Protein AF-A0A7V6DYR8-F1 (afdb_monomer_lite)

pLDDT: mean 84.6, std 18.9, range [38.84, 98.56]

Sequence (166 aa):
MKKFFGWKILWAAFVVLGWHCSKDNKSDQGTVIVLDHFGYDFSAGKKDTVRVENNDAHTVGWYPQYPVPENNPYPSFAQYIWMNNEDTLTWKCSQKHLGQVSLQDVKSQVPAQWDTLLMPLLKGHAYIAKCHDGYIKFEVVATDSTEIENYHDYAWPVKIKYVFFK

Foldseek 3Di:
DDDDDDDDDDDDDDPPPPPPPPPPPPLCQFDKDKFFQLAAAVVVGGGDPPCSVQHQKGKDQADQAPPQDPPQPRHRNPLFMAIHRADPVHSDFFKDWPAQDDQSPDDQDRDPDGDPHGDTQDANTWMKGDGPVFIKIKHFHDQDPVVDPPSVVGHRITIMGMDTDD

Secondary structure (DSSP, 8-state):
------------------------------EEEEE-TT-BBTTTTB--SS-GGGSSBEEESS--SSSPPTT-SS-TTSS--EEE-EETTTTEE-EEEEEE--TTTS-----SS--SSPPP--TTEEEEEE-SSSEEEEEEEE-SGGGSTTGGG-SS-EEEEEEEE-

Structure (mmCIF, N/CA/C/O backbone):
data_AF-A0A7V6DYR8-F1
#
_entry.id   AF-A0A7V6DYR8-F1
#
loop_
_atom_site.group_PDB
_atom_site.id
_atom_site.type_symbol
_atom_site.label_atom_id
_atom_site.label_alt_id
_atom_site.label_comp_id
_atom_site.label_asym_id
_atom_site.label_entity_id
_atom_site.label_seq_id
_atom_site.pdbx_PDB_ins_code
_atom_site.Cartn_x
_atom_site.Cartn_y
_atom_site.Cartn_z
_atom_site.occupancy
_atom_site.B_iso_or_equiv
_atom_site.auth_seq_id
_atom_site.auth_comp_id
_atom_site.auth_asym_id
_atom_site.auth_atom_id
_atom_site.pdbx_PDB_model_num
ATOM 1 N N . MET A 1 1 ? -33.615 -77.674 42.272 1.00 40.94 1 MET A N 1
ATOM 2 C CA . MET A 1 1 ? -32.284 -77.281 41.759 1.00 40.94 1 MET A CA 1
ATOM 3 C C . MET A 1 1 ? -32.440 -75.988 40.976 1.00 40.94 1 MET A C 1
ATOM 5 O O . MET A 1 1 ? -33.153 -76.034 39.994 1.00 40.94 1 MET A O 1
ATOM 9 N N . LYS A 1 2 ? -31.783 -74.909 41.443 1.00 40.94 2 LYS A N 1
ATOM 10 C CA . LYS A 1 2 ? -31.331 -73.684 40.734 1.00 40.94 2 LYS A CA 1
ATOM 11 C C . LYS A 1 2 ? -32.357 -72.878 39.899 1.00 40.94 2 LYS A C 1
ATOM 13 O O . LYS A 1 2 ? -33.103 -73.455 39.139 1.00 40.94 2 LYS A O 1
ATOM 18 N N . LYS A 1 3 ? -32.387 -71.545 39.832 1.00 38.84 3 LYS A N 1
ATOM 19 C CA . LYS A 1 3 ? -31.814 -70.366 40.520 1.00 38.84 3 LYS A CA 1
ATOM 20 C C . LYS A 1 3 ? -32.329 -69.157 39.681 1.00 38.84 3 LYS A C 1
ATOM 22 O O . LYS A 1 3 ? -32.268 -69.263 38.467 1.00 38.84 3 LYS A O 1
ATOM 27 N N . PHE A 1 4 ? -32.720 -68.049 40.330 1.00 39.84 4 PHE A N 1
ATOM 28 C CA . PHE A 1 4 ? -32.471 -66.632 39.950 1.00 39.84 4 PHE A CA 1
ATOM 29 C C . PHE A 1 4 ? -33.003 -66.073 38.594 1.00 39.84 4 PHE A C 1
ATOM 31 O O . PHE A 1 4 ? -32.710 -66.604 37.537 1.00 39.84 4 PHE A O 1
ATOM 38 N N . PHE A 1 5 ? -33.881 -65.052 38.589 1.00 41.94 5 PHE A N 1
ATOM 39 C CA . PHE A 1 5 ? -33.650 -63.584 38.723 1.00 41.94 5 PHE A CA 1
ATOM 40 C C . PHE A 1 5 ? -33.452 -62.884 37.365 1.00 41.94 5 PHE A C 1
ATOM 42 O O . PHE A 1 5 ? -32.614 -63.307 36.577 1.00 41.94 5 PHE A O 1
ATOM 49 N N . GLY A 1 6 ? -34.156 -61.770 37.119 1.00 38.94 6 GLY A N 1
ATOM 50 C CA . GLY A 1 6 ? -33.839 -60.918 35.966 1.00 38.94 6 GLY A CA 1
ATOM 51 C C . GLY A 1 6 ? -34.867 -59.862 35.563 1.00 38.94 6 GLY A C 1
ATOM 52 O O . GLY A 1 6 ? -35.240 -59.802 34.397 1.00 38.94 6 GLY A O 1
ATOM 53 N N . TRP A 1 7 ? -35.306 -59.015 36.496 1.00 40.00 7 TRP A N 1
ATOM 54 C CA . TRP A 1 7 ? -36.018 -57.766 36.199 1.00 40.00 7 TRP A CA 1
ATOM 55 C C . TRP A 1 7 ? -35.042 -56.801 35.505 1.00 40.00 7 TRP A C 1
ATOM 57 O O . TRP A 1 7 ? -34.030 -56.425 36.095 1.00 40.00 7 TRP A O 1
ATOM 67 N N . LYS A 1 8 ? -35.300 -56.413 34.251 1.00 43.44 8 LYS A N 1
ATOM 68 C CA . LYS A 1 8 ? -34.526 -55.359 33.578 1.00 43.44 8 LYS A CA 1
ATOM 69 C C . LYS A 1 8 ? -35.287 -54.041 33.661 1.00 43.44 8 LYS A C 1
ATOM 71 O O . LYS A 1 8 ? -36.233 -53.810 32.919 1.00 43.44 8 LYS A O 1
ATOM 76 N N . ILE A 1 9 ? -34.860 -53.200 34.599 1.00 55.31 9 ILE A N 1
ATOM 77 C CA . ILE A 1 9 ? -35.175 -51.772 34.649 1.00 55.31 9 ILE A CA 1
ATOM 78 C C . ILE A 1 9 ? -34.328 -51.099 33.565 1.00 55.31 9 ILE A C 1
ATOM 80 O O . ILE A 1 9 ? -33.099 -51.150 33.618 1.00 55.31 9 ILE A O 1
ATOM 84 N N . LEU A 1 10 ? -34.981 -50.511 32.563 1.00 43.28 10 LEU A N 1
ATOM 85 C CA . LEU A 1 10 ? -34.325 -49.678 31.560 1.00 43.28 10 LEU A CA 1
ATOM 86 C C . LEU A 1 10 ? -34.146 -48.272 32.151 1.00 43.28 10 LEU A C 1
ATOM 88 O O . LEU A 1 10 ? -35.120 -47.551 32.352 1.00 43.28 10 LEU A O 1
ATOM 92 N N . TRP A 1 11 ? -32.905 -47.887 32.438 1.00 43.88 11 TRP A N 1
ATOM 93 C CA . TRP A 1 11 ? -32.548 -46.499 32.725 1.00 43.88 11 TRP A CA 1
ATOM 94 C C . TRP A 1 11 ? -32.385 -45.755 31.398 1.00 43.88 11 TRP A C 1
ATOM 96 O O . TRP A 1 11 ? -31.433 -46.000 30.659 1.00 43.88 11 TRP A O 1
ATOM 106 N N . ALA A 1 12 ? -33.317 -44.858 31.080 1.00 49.00 12 ALA A N 1
ATOM 107 C CA . ALA A 1 12 ? -33.152 -43.908 29.986 1.00 49.00 12 ALA A CA 1
ATOM 108 C C . ALA A 1 12 ? -32.303 -42.730 30.488 1.00 49.00 12 ALA A C 1
ATOM 110 O O . ALA A 1 12 ? -32.762 -41.915 31.287 1.00 49.00 12 ALA A O 1
ATOM 111 N N . ALA A 1 13 ? -31.046 -42.664 30.050 1.00 50.28 13 ALA A N 1
ATOM 112 C CA . ALA A 1 13 ? -30.174 -41.526 30.305 1.00 50.28 13 ALA A CA 1
ATOM 113 C C . ALA A 1 13 ? -30.594 -40.348 29.412 1.00 50.28 13 ALA A C 1
ATOM 115 O O . ALA A 1 13 ? -30.454 -40.394 28.190 1.00 50.28 13 ALA A O 1
ATOM 116 N N . PHE A 1 14 ? -31.110 -39.290 30.034 1.00 45.88 14 PHE A N 1
ATOM 117 C CA . PHE A 1 14 ? -31.329 -37.993 29.403 1.00 45.88 14 PHE A CA 1
ATOM 118 C C . PHE A 1 14 ? -29.966 -37.314 29.215 1.00 45.88 14 PHE A C 1
ATOM 120 O O . PHE A 1 14 ? -29.416 -36.724 30.143 1.00 45.88 14 PHE A O 1
ATOM 127 N N . VAL A 1 15 ? -29.388 -37.427 28.020 1.00 53.19 15 VAL A N 1
ATOM 128 C CA . VAL A 1 15 ? -28.200 -36.656 27.641 1.00 53.19 15 VAL A CA 1
ATOM 129 C C . VAL A 1 15 ? -28.684 -35.337 27.046 1.00 53.19 15 VAL A C 1
ATOM 131 O O . VAL A 1 15 ? -29.027 -35.251 25.869 1.00 53.19 15 VAL A O 1
ATOM 134 N N . VAL A 1 16 ? -28.737 -34.299 27.880 1.00 54.25 16 VAL A N 1
ATOM 135 C CA . VAL A 1 16 ? -28.889 -32.917 27.417 1.00 54.25 16 VAL A CA 1
ATOM 136 C C . VAL A 1 16 ? -27.533 -32.482 26.868 1.00 54.25 16 VAL A C 1
ATOM 138 O O . VAL A 1 16 ? -26.668 -32.016 27.607 1.00 54.25 16 VAL A O 1
ATOM 141 N N . LEU A 1 17 ? -27.322 -32.667 25.564 1.00 50.16 17 LEU A N 1
ATOM 142 C CA . LEU A 1 17 ? -26.246 -31.987 24.848 1.00 50.16 17 LEU A CA 1
ATOM 143 C C . LEU A 1 17 ? -26.620 -30.507 24.766 1.00 50.16 17 LEU A C 1
ATOM 145 O O . LEU A 1 17 ? -27.304 -30.065 23.847 1.00 50.16 17 LEU A O 1
ATOM 149 N N . GLY A 1 18 ? -26.195 -29.743 25.770 1.00 45.53 18 GLY A N 1
ATOM 150 C CA . GLY A 1 18 ? -26.164 -28.295 25.681 1.00 45.53 18 GLY A CA 1
ATOM 151 C C . GLY A 1 18 ? -25.208 -27.901 24.563 1.00 45.53 18 GLY A C 1
ATOM 152 O O . GLY A 1 18 ? -23.993 -27.975 24.727 1.00 45.53 18 GLY A O 1
ATOM 153 N N . TRP A 1 19 ? -25.750 -27.480 23.422 1.00 46.34 19 TRP A N 1
ATOM 154 C CA . TRP A 1 19 ? -25.009 -26.682 22.455 1.00 46.34 19 TRP A CA 1
ATOM 155 C C . TRP A 1 19 ? -24.678 -25.337 23.099 1.00 46.34 19 TRP A C 1
ATOM 157 O O . TRP A 1 19 ? -25.409 -24.356 22.980 1.00 46.34 19 TRP A O 1
ATOM 167 N N . HIS A 1 20 ? -23.556 -25.302 23.811 1.00 41.78 20 HIS A N 1
ATOM 168 C CA . HIS A 1 20 ? -22.852 -24.065 24.084 1.00 41.78 20 HIS A CA 1
ATOM 169 C C . HIS A 1 20 ? -22.201 -23.650 22.764 1.00 41.78 20 HIS A C 1
ATOM 171 O O . HIS A 1 20 ? -21.113 -24.099 22.411 1.00 41.78 20 HIS A O 1
ATOM 177 N N . CYS A 1 21 ? -22.916 -22.839 21.987 1.00 44.53 21 CYS A N 1
ATOM 178 C CA . CYS A 1 21 ? -22.309 -22.084 20.908 1.00 44.53 21 CYS A CA 1
ATOM 179 C C . CYS A 1 21 ? -21.380 -21.064 21.573 1.00 44.53 21 CYS A C 1
ATOM 181 O O . CYS A 1 21 ? -21.805 -19.951 21.891 1.00 44.53 21 CYS A O 1
ATOM 183 N N . SER A 1 22 ? -20.126 -21.447 21.829 1.00 45.94 22 SER A N 1
ATOM 184 C CA . SER A 1 22 ? -19.080 -20.448 22.009 1.00 45.94 22 SER A CA 1
ATOM 185 C C . SER A 1 22 ? -19.117 -19.596 20.754 1.00 45.94 22 SER A C 1
ATOM 187 O O . SER A 1 22 ? -18.869 -20.071 19.647 1.00 45.94 22 SER A O 1
ATOM 189 N N . LYS A 1 23 ? -19.516 -18.334 20.914 1.00 39.78 23 LYS A N 1
ATOM 190 C CA . LYS A 1 23 ? -19.149 -17.298 19.962 1.00 39.78 23 LYS A CA 1
ATOM 191 C C . LYS A 1 23 ? -17.639 -17.195 20.073 1.00 39.78 23 LYS A C 1
ATOM 193 O O . LYS A 1 23 ? -17.128 -16.386 20.842 1.00 39.78 23 LYS A O 1
ATOM 198 N N . ASP A 1 24 ? -16.943 -18.074 19.366 1.00 44.03 24 ASP A N 1
ATOM 199 C CA . ASP A 1 24 ? -15.550 -17.855 19.057 1.00 44.03 24 ASP A CA 1
ATOM 200 C C . ASP A 1 24 ? -15.541 -16.505 18.355 1.00 44.03 24 ASP A C 1
ATOM 202 O O . ASP A 1 24 ? -16.065 -16.355 17.246 1.00 44.03 24 ASP A O 1
ATOM 206 N N . ASN A 1 25 ? -15.047 -15.490 19.063 1.00 43.00 25 ASN A N 1
ATOM 207 C CA . ASN A 1 25 ? -14.612 -14.253 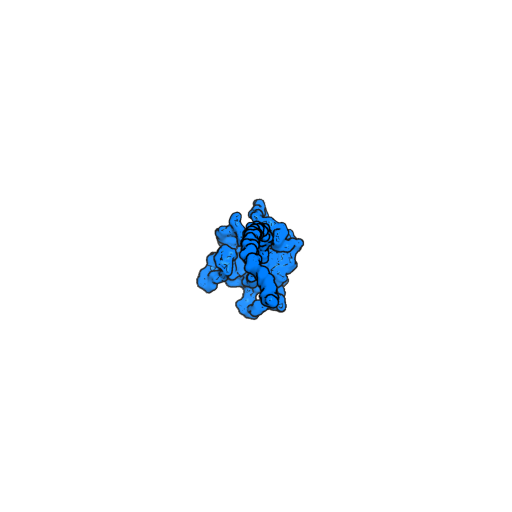18.454 1.00 43.00 25 ASN A CA 1
ATOM 208 C C . ASN A 1 25 ? -13.566 -14.686 17.435 1.00 43.00 25 ASN A C 1
ATOM 210 O O . ASN A 1 25 ? -12.399 -14.860 17.784 1.00 43.00 25 ASN A O 1
ATOM 214 N N . LYS A 1 26 ? -14.001 -14.954 16.199 1.00 43.72 26 LYS A N 1
ATOM 215 C CA . LYS A 1 26 ? -13.103 -15.132 15.073 1.00 43.72 26 LYS A CA 1
ATOM 216 C C . LYS A 1 26 ? -12.342 -13.824 15.012 1.00 43.72 26 LYS A C 1
ATOM 218 O O . LYS A 1 26 ? -12.888 -12.813 14.574 1.00 43.72 26 LYS A O 1
ATOM 223 N N . SER A 1 27 ? -11.125 -13.826 15.553 1.00 51.81 27 SER A N 1
ATOM 224 C CA . SER A 1 27 ? -10.177 -12.773 15.257 1.00 51.81 27 SER A CA 1
ATOM 225 C C . SER A 1 27 ? -10.168 -12.660 13.743 1.00 51.81 27 SER A C 1
ATOM 227 O O . SER A 1 27 ? -10.187 -13.672 13.039 1.00 51.81 27 SER A O 1
ATOM 229 N N . ASP A 1 28 ? -10.288 -11.438 13.250 1.00 61.66 28 ASP A N 1
ATOM 230 C CA . ASP A 1 28 ? -10.363 -11.155 11.829 1.00 61.66 28 ASP A CA 1
ATOM 231 C C . ASP A 1 28 ? -9.000 -11.521 11.225 1.00 61.66 28 ASP A C 1
ATOM 233 O O . ASP A 1 28 ? -8.065 -10.720 11.210 1.00 61.66 28 ASP A O 1
ATOM 237 N N . GLN A 1 29 ? -8.824 -12.803 10.883 1.00 76.19 29 GLN A N 1
ATOM 238 C CA . GLN A 1 29 ? -7.511 -13.378 10.595 1.00 76.19 29 GLN A CA 1
ATOM 239 C C . GLN A 1 29 ? -6.936 -12.876 9.274 1.00 76.19 29 GLN A C 1
ATOM 241 O O . GLN A 1 29 ? -5.810 -13.241 8.962 1.00 76.19 29 GLN A O 1
ATOM 246 N N . GLY A 1 30 ? -7.649 -12.020 8.543 1.00 92.56 30 GLY A N 1
ATOM 247 C CA . GLY A 1 30 ? -7.223 -11.436 7.281 1.00 92.56 30 GLY A CA 1
ATOM 248 C C . GLY A 1 30 ? -7.018 -12.457 6.162 1.00 92.56 30 GLY A C 1
ATOM 249 O O . GLY A 1 30 ? -6.921 -13.663 6.373 1.00 92.56 30 GLY A O 1
ATOM 250 N N . THR A 1 31 ? -6.937 -11.950 4.940 1.00 96.06 31 THR A N 1
ATOM 251 C CA . THR A 1 31 ? -6.612 -12.719 3.738 1.00 96.06 31 THR A CA 1
ATOM 252 C C . THR A 1 31 ? -5.168 -12.426 3.349 1.00 96.06 31 THR A C 1
ATOM 254 O O . THR A 1 31 ? -4.759 -11.266 3.334 1.00 96.06 31 THR A O 1
ATOM 257 N N . VAL A 1 32 ? -4.380 -13.465 3.061 1.00 95.56 32 VAL A N 1
ATOM 258 C CA . VAL A 1 32 ? -2.979 -13.324 2.634 1.00 95.56 32 VAL A CA 1
ATOM 259 C C . VAL A 1 32 ? -2.897 -13.433 1.118 1.00 95.56 32 VAL A C 1
ATOM 261 O O . VAL A 1 32 ? -3.368 -14.417 0.554 1.00 95.56 32 VAL A O 1
ATOM 264 N N . ILE A 1 33 ? -2.273 -12.446 0.476 1.00 95.12 33 ILE A N 1
ATOM 265 C CA . ILE A 1 33 ? -2.079 -12.401 -0.977 1.00 95.12 33 ILE A CA 1
ATOM 266 C C . ILE A 1 33 ? -0.675 -11.914 -1.331 1.00 95.12 33 ILE A C 1
ATOM 268 O O . ILE A 1 33 ? 0.037 -11.367 -0.487 1.00 95.12 33 ILE A O 1
ATOM 272 N N . VAL A 1 34 ? -0.316 -12.060 -2.604 1.00 94.62 34 VAL A N 1
ATOM 273 C CA . VAL A 1 34 ? 0.751 -11.282 -3.236 1.00 94.62 34 VAL A CA 1
ATOM 274 C C . VAL A 1 34 ? 0.080 -10.165 -4.032 1.00 94.62 34 VAL A C 1
ATOM 276 O O . VAL A 1 34 ? -0.675 -10.442 -4.961 1.00 94.62 34 VAL A O 1
ATOM 279 N N . LEU A 1 35 ? 0.310 -8.918 -3.628 1.00 95.69 35 LEU A N 1
ATOM 280 C CA . LEU A 1 35 ? -0.066 -7.738 -4.397 1.00 95.69 35 LEU A CA 1
ATOM 281 C C . LEU A 1 35 ? 1.087 -7.393 -5.338 1.00 95.69 35 LEU A C 1
ATOM 283 O O . LEU A 1 35 ? 2.241 -7.377 -4.916 1.00 95.69 35 LEU A O 1
ATOM 287 N N . ASP A 1 36 ? 0.783 -7.110 -6.596 1.00 93.94 36 ASP A N 1
ATOM 288 C CA . ASP A 1 36 ? 1.773 -6.805 -7.626 1.00 93.94 36 ASP A CA 1
ATOM 289 C C . ASP A 1 36 ? 1.289 -5.665 -8.533 1.00 93.94 36 ASP A C 1
ATOM 291 O O . ASP A 1 36 ? 0.228 -5.071 -8.309 1.00 93.94 36 ASP A O 1
ATOM 295 N N . HIS A 1 37 ? 2.065 -5.362 -9.571 1.00 92.88 37 HIS A N 1
ATOM 296 C CA . HIS A 1 37 ? 1.765 -4.305 -10.531 1.00 92.88 37 HIS A CA 1
ATOM 297 C C . HIS A 1 37 ? 0.435 -4.457 -11.287 1.00 92.88 37 HIS A C 1
ATOM 299 O O . HIS A 1 37 ? -0.123 -3.463 -11.742 1.00 92.88 37 HIS A O 1
ATOM 305 N N . PHE A 1 38 ? -0.098 -5.672 -11.427 1.00 92.19 38 PHE A N 1
ATOM 306 C CA . PHE A 1 38 ? -1.374 -5.900 -12.110 1.00 92.19 38 PHE A CA 1
ATOM 307 C C . PHE A 1 38 ? -2.583 -5.640 -11.206 1.00 92.19 38 PHE A C 1
ATOM 309 O O . PHE A 1 38 ? -3.707 -5.571 -11.695 1.00 92.19 38 PHE A O 1
ATOM 316 N N . GLY A 1 39 ? -2.351 -5.480 -9.905 1.00 94.94 39 GLY A N 1
ATOM 317 C CA . GLY A 1 39 ? -3.341 -5.038 -8.937 1.00 94.94 39 GLY A CA 1
ATOM 318 C C . GLY A 1 39 ? -4.239 -6.123 -8.360 1.00 94.94 39 GLY A C 1
ATOM 319 O O . GLY A 1 39 ? -4.059 -7.320 -8.594 1.00 94.94 39 GLY A O 1
ATOM 320 N N . TYR A 1 40 ? -5.180 -5.689 -7.527 1.00 97.44 40 TYR A N 1
ATOM 321 C CA . TYR A 1 40 ? -6.135 -6.548 -6.839 1.00 97.44 40 TYR A CA 1
ATOM 322 C C . TYR A 1 40 ? -7.425 -5.793 -6.484 1.00 97.44 40 TYR A C 1
ATOM 324 O O . TYR A 1 40 ? -7.360 -4.646 -6.045 1.00 97.44 40 TYR A O 1
ATOM 332 N N . ASP A 1 41 ? -8.582 -6.437 -6.640 1.00 97.62 41 ASP A N 1
ATOM 333 C CA . ASP A 1 41 ? -9.867 -5.995 -6.086 1.00 97.62 41 ASP A CA 1
ATOM 334 C C . ASP A 1 41 ? -10.075 -6.700 -4.736 1.00 97.62 41 ASP A C 1
ATOM 336 O O . ASP A 1 41 ? -10.282 -7.920 -4.650 1.00 97.62 41 ASP A O 1
ATOM 340 N N . PHE A 1 42 ? -9.962 -5.930 -3.654 1.00 97.62 42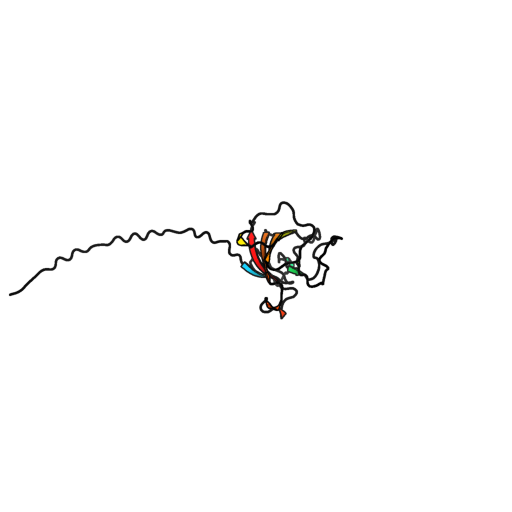 PHE A N 1
ATOM 341 C CA . PHE A 1 42 ? -9.993 -6.438 -2.285 1.00 97.62 42 PHE A CA 1
ATOM 342 C C . PHE A 1 42 ? -11.392 -6.836 -1.839 1.00 97.62 42 PHE A C 1
ATOM 344 O O . PHE A 1 42 ? -11.519 -7.750 -1.016 1.00 97.62 42 PHE A O 1
ATOM 351 N N . SER A 1 43 ? -12.414 -6.181 -2.390 1.00 96.62 43 SER A N 1
ATOM 352 C CA . SER A 1 43 ? -13.818 -6.484 -2.123 1.00 96.62 43 SER A CA 1
ATOM 353 C C . SER A 1 43 ? -14.230 -7.806 -2.777 1.00 96.62 43 SER A C 1
ATOM 355 O O . SER A 1 43 ? -14.909 -8.628 -2.156 1.00 96.62 43 SER A O 1
ATOM 357 N N . ALA A 1 44 ? -13.749 -8.056 -3.998 1.00 96.62 44 ALA A N 1
ATOM 358 C CA . ALA A 1 44 ? -13.996 -9.286 -4.740 1.00 96.62 44 ALA A CA 1
ATOM 359 C C . ALA A 1 44 ? -13.049 -10.428 -4.346 1.00 96.62 44 ALA A C 1
ATOM 361 O O . ALA A 1 44 ? -13.321 -11.587 -4.671 1.00 96.62 44 ALA A O 1
ATOM 362 N N . GLY A 1 45 ? -11.936 -10.115 -3.674 1.00 96.62 45 GLY A N 1
ATOM 363 C CA . GLY A 1 45 ? -10.937 -11.094 -3.255 1.00 96.62 45 GLY A CA 1
ATOM 364 C C . GLY A 1 45 ? -10.215 -11.743 -4.435 1.00 96.62 45 GLY A C 1
ATOM 365 O O . GLY A 1 45 ? -9.902 -12.932 -4.380 1.00 96.62 45 GLY A O 1
ATOM 366 N N . LYS A 1 46 ? -9.991 -10.990 -5.518 1.00 95.44 46 LYS A N 1
ATOM 367 C CA . LYS A 1 46 ? -9.289 -11.473 -6.712 1.00 95.44 46 LYS A CA 1
ATOM 368 C C . LYS A 1 46 ? -8.736 -10.318 -7.543 1.00 95.44 46 LYS A C 1
ATOM 370 O O . LYS A 1 46 ? -9.203 -9.191 -7.456 1.00 95.44 46 LYS A O 1
ATOM 375 N N . LYS A 1 47 ? -7.788 -10.634 -8.419 1.00 94.25 47 LYS A N 1
ATOM 376 C CA . LYS A 1 47 ? -7.315 -9.732 -9.473 1.00 94.25 47 LYS A CA 1
ATOM 377 C C . LYS A 1 47 ? -8.275 -9.752 -10.663 1.00 94.25 47 LYS A C 1
ATOM 379 O O . LYS A 1 47 ? -8.632 -10.831 -11.139 1.00 94.25 47 LYS A O 1
ATOM 384 N N . ASP A 1 48 ? -8.638 -8.583 -11.181 1.00 93.31 48 ASP A N 1
ATOM 385 C CA . ASP A 1 48 ? -9.184 -8.446 -12.529 1.00 93.31 48 ASP A CA 1
ATOM 386 C C . ASP A 1 48 ? -8.023 -8.373 -13.531 1.00 93.31 48 ASP A C 1
ATOM 388 O O . ASP A 1 48 ? -7.240 -7.423 -13.544 1.00 93.31 48 ASP A O 1
ATOM 392 N N . THR A 1 49 ? -7.877 -9.419 -14.343 1.00 89.06 49 THR A N 1
ATOM 393 C CA . THR A 1 49 ? -6.824 -9.528 -15.364 1.00 89.06 49 THR A CA 1
ATOM 394 C C . THR A 1 49 ? -7.275 -9.036 -16.739 1.00 89.06 49 THR A C 1
ATOM 396 O O . THR A 1 49 ? -6.488 -9.064 -17.681 1.00 89.06 49 THR A O 1
ATOM 399 N N . VAL A 1 50 ? -8.547 -8.657 -16.887 1.00 91.38 50 VAL A N 1
ATOM 400 C CA . VAL A 1 50 ? -9.134 -8.182 -18.149 1.00 91.38 50 VAL A CA 1
ATOM 401 C C . VAL A 1 50 ? -9.228 -6.660 -18.145 1.00 91.38 50 VAL A C 1
ATOM 403 O O . VAL A 1 50 ? -8.959 -6.028 -19.163 1.00 91.38 50 VAL A O 1
ATOM 406 N N . ARG A 1 51 ? -9.607 -6.085 -17.002 1.00 90.31 51 ARG A N 1
ATOM 407 C CA . ARG A 1 51 ? -9.775 -4.650 -16.767 1.00 90.31 51 ARG A CA 1
ATOM 408 C C . ARG A 1 51 ? -9.063 -4.266 -15.481 1.00 90.31 51 ARG A C 1
ATOM 410 O O . ARG A 1 51 ? -9.656 -4.258 -14.405 1.00 90.31 51 ARG A O 1
ATOM 417 N N . VAL A 1 52 ? -7.768 -3.990 -15.593 1.00 88.12 52 VAL A N 1
ATOM 418 C CA . VAL A 1 52 ? -6.909 -3.674 -14.441 1.00 88.12 52 VAL A CA 1
ATOM 419 C C . VAL A 1 52 ? -7.362 -2.420 -13.693 1.00 88.12 52 VAL A C 1
ATOM 421 O O . VAL A 1 52 ? -7.069 -2.281 -12.513 1.00 88.12 52 VAL A O 1
ATOM 424 N N . GLU A 1 53 ? -8.123 -1.539 -14.344 1.00 88.81 53 GLU A N 1
ATOM 425 C CA . GLU A 1 53 ? -8.750 -0.363 -13.743 1.00 88.81 53 GLU A CA 1
ATOM 426 C C . GLU A 1 53 ? -9.851 -0.695 -12.724 1.00 88.81 53 GLU A C 1
ATOM 428 O O . GLU A 1 53 ? -10.218 0.165 -11.931 1.00 88.81 53 GLU A O 1
ATOM 433 N N . ASN A 1 54 ? -10.376 -1.926 -12.725 1.00 93.94 54 ASN A N 1
ATOM 434 C CA . ASN A 1 54 ? -11.316 -2.376 -11.697 1.00 93.94 54 ASN A CA 1
ATOM 435 C C . ASN A 1 54 ? -10.606 -2.705 -10.378 1.00 93.94 54 ASN A C 1
ATOM 437 O O . ASN A 1 54 ? -11.240 -2.686 -9.325 1.00 93.94 54 ASN A O 1
ATOM 441 N N . ASN A 1 55 ? -9.305 -3.008 -10.426 1.00 96.75 55 ASN A N 1
ATOM 442 C CA . ASN A 1 55 ? -8.526 -3.301 -9.233 1.00 96.75 55 ASN A CA 1
ATOM 443 C C . ASN A 1 55 ? -8.361 -2.035 -8.381 1.00 96.75 55 ASN A C 1
ATOM 445 O O . ASN A 1 55 ? -8.108 -0.951 -8.898 1.00 96.75 55 ASN A O 1
ATOM 449 N N . ASP A 1 56 ? -8.461 -2.187 -7.064 1.00 97.50 56 ASP A N 1
ATOM 450 C CA . ASP A 1 56 ? -8.425 -1.075 -6.110 1.00 97.50 56 ASP A CA 1
ATOM 451 C C . ASP A 1 56 ? -7.034 -0.456 -5.960 1.00 97.50 56 ASP A C 1
ATOM 453 O O . ASP A 1 56 ? -6.885 0.733 -5.674 1.00 97.50 56 ASP A O 1
ATOM 457 N N . ALA A 1 57 ? -6.005 -1.296 -6.057 1.00 97.06 57 ALA A N 1
ATOM 458 C CA . ALA A 1 57 ? -4.620 -0.891 -5.915 1.00 97.06 57 ALA A CA 1
ATOM 459 C C . ALA A 1 57 ? -3.685 -1.882 -6.604 1.00 97.06 57 ALA A C 1
ATOM 461 O O . ALA A 1 57 ? -4.041 -3.038 -6.833 1.00 97.06 57 ALA A O 1
ATOM 462 N N . HIS A 1 58 ? -2.464 -1.435 -6.870 1.00 96.25 58 HIS A N 1
ATOM 463 C CA . HIS A 1 58 ? -1.350 -2.243 -7.367 1.00 96.25 58 HIS A CA 1
ATOM 464 C C . HIS A 1 58 ? -0.039 -1.796 -6.715 1.00 96.25 58 HIS A C 1
ATOM 466 O O . HIS A 1 58 ? -0.030 -0.839 -5.943 1.00 96.25 58 HIS A O 1
ATOM 472 N N . THR A 1 59 ? 1.074 -2.472 -6.988 1.00 96.25 59 THR A N 1
ATOM 473 C CA . THR A 1 59 ? 2.398 -2.023 -6.531 1.00 96.25 59 THR A CA 1
ATOM 474 C C . THR A 1 59 ? 3.220 -1.380 -7.641 1.00 96.25 59 THR A C 1
ATOM 476 O O . THR A 1 59 ? 3.085 -1.689 -8.828 1.00 96.25 59 THR A O 1
ATOM 479 N N . VAL A 1 60 ? 4.102 -0.465 -7.242 1.00 95.31 60 VAL A N 1
ATOM 480 C CA . VAL A 1 60 ? 5.009 0.251 -8.146 1.00 95.31 60 VAL A CA 1
ATOM 481 C C . VAL A 1 60 ? 6.381 0.457 -7.511 1.00 95.31 60 VAL A C 1
ATOM 483 O O . VAL A 1 60 ? 6.506 0.580 -6.293 1.00 95.31 60 VAL A O 1
ATOM 486 N N . GLY A 1 61 ? 7.414 0.534 -8.353 1.00 94.12 61 GLY A N 1
ATOM 487 C CA . GLY A 1 61 ? 8.793 0.831 -7.943 1.00 94.12 61 GLY A CA 1
ATOM 488 C C . GLY A 1 61 ? 9.145 2.323 -7.907 1.00 94.12 61 GLY A C 1
ATOM 489 O O . GLY A 1 61 ? 10.319 2.671 -7.785 1.00 94.12 61 GLY A O 1
ATOM 490 N N . TRP A 1 62 ? 8.165 3.212 -8.065 1.00 94.38 62 TRP A N 1
ATOM 491 C CA . TRP A 1 62 ? 8.328 4.668 -8.017 1.00 94.38 62 TRP A CA 1
ATOM 492 C C . TRP A 1 62 ? 7.325 5.291 -7.048 1.00 94.38 62 TRP A C 1
ATOM 494 O O . TRP A 1 62 ? 6.339 4.665 -6.672 1.00 94.38 62 TRP A O 1
ATOM 504 N N . TYR A 1 63 ? 7.571 6.536 -6.649 1.00 95.12 63 TYR A N 1
ATOM 505 C CA . TYR A 1 63 ? 6.691 7.250 -5.731 1.00 95.12 63 TYR A CA 1
ATOM 506 C C . TYR A 1 63 ? 5.335 7.558 -6.411 1.00 95.12 63 TYR A C 1
ATOM 508 O O . TYR A 1 63 ? 5.327 8.269 -7.419 1.00 95.12 63 TYR A O 1
ATOM 516 N N . PRO A 1 64 ? 4.193 7.056 -5.900 1.00 94.38 64 PRO A N 1
ATOM 517 C CA . PRO A 1 64 ? 2.922 6.999 -6.639 1.00 94.38 64 PRO A CA 1
ATOM 518 C C . PRO A 1 64 ? 2.044 8.248 -6.470 1.00 94.38 64 PRO A C 1
ATOM 520 O O . PRO A 1 64 ? 0.821 8.166 -6.515 1.00 94.38 64 PRO A O 1
ATOM 523 N N . GLN A 1 65 ? 2.638 9.403 -6.183 1.00 91.88 65 GLN A N 1
ATOM 524 C CA . GLN A 1 65 ? 1.881 10.635 -5.979 1.00 91.88 65 GLN A CA 1
ATOM 525 C C . GLN A 1 65 ? 2.627 11.835 -6.547 1.00 91.88 65 GLN A C 1
ATOM 527 O O . GLN A 1 65 ? 3.846 11.955 -6.395 1.00 91.88 65 GLN A O 1
ATOM 532 N N . TYR A 1 66 ? 1.868 12.753 -7.146 1.00 87.06 66 TYR A N 1
ATOM 533 C CA . TYR A 1 66 ? 2.386 13.999 -7.695 1.00 87.06 66 TYR A CA 1
ATOM 534 C C . TYR A 1 66 ? 1.756 15.237 -7.018 1.00 87.06 66 TYR A C 1
ATOM 536 O O . TYR A 1 66 ? 0.549 15.266 -6.772 1.00 87.06 66 TYR A O 1
ATOM 544 N N . PRO A 1 67 ? 2.539 16.297 -6.729 1.00 89.44 67 PRO A N 1
ATOM 545 C CA . PRO A 1 67 ? 3.999 16.350 -6.806 1.00 89.44 67 PRO A CA 1
ATOM 546 C C . PRO A 1 67 ? 4.661 15.468 -5.737 1.00 89.44 67 PRO A C 1
ATOM 548 O O . PRO A 1 67 ? 4.095 15.232 -4.667 1.00 89.44 67 PRO A O 1
ATOM 551 N N . VAL A 1 68 ? 5.882 15.008 -6.022 1.00 90.25 68 VAL A N 1
ATOM 552 C CA . VAL A 1 68 ? 6.716 14.323 -5.025 1.00 90.25 68 VAL A CA 1
ATOM 553 C C . VAL A 1 68 ? 7.104 15.343 -3.945 1.00 90.25 68 VAL A C 1
ATOM 555 O O . VAL A 1 68 ? 7.613 16.408 -4.300 1.00 90.25 68 VAL A O 1
ATOM 558 N N . PRO A 1 69 ? 6.887 15.064 -2.646 1.00 90.75 69 PRO A N 1
ATOM 559 C CA . PRO A 1 69 ? 7.314 15.965 -1.579 1.00 90.75 69 PRO A CA 1
ATOM 560 C C . PRO A 1 69 ? 8.831 16.206 -1.613 1.00 90.75 69 PRO A C 1
ATOM 562 O O . PRO A 1 69 ? 9.601 15.252 -1.713 1.00 90.75 69 PRO A O 1
ATOM 565 N N . GLU A 1 70 ? 9.268 17.463 -1.485 1.00 88.06 70 GLU A N 1
ATOM 566 C CA . GLU A 1 70 ? 10.694 17.849 -1.539 1.00 88.06 70 GLU A CA 1
ATOM 567 C C . GLU A 1 70 ? 11.558 17.130 -0.492 1.00 88.06 70 GLU A C 1
ATOM 569 O O . GLU A 1 70 ? 12.742 16.888 -0.706 1.00 88.06 70 GLU A O 1
ATOM 574 N N . ASN A 1 71 ? 10.960 16.762 0.640 1.00 87.88 71 ASN A N 1
ATOM 575 C CA . ASN A 1 71 ? 11.606 16.077 1.753 1.00 87.88 71 ASN A CA 1
ATOM 576 C C . ASN A 1 71 ? 11.391 14.555 1.744 1.00 87.88 71 ASN A C 1
ATOM 578 O O . ASN A 1 71 ? 11.570 13.921 2.784 1.00 87.88 71 ASN A O 1
ATOM 582 N N . ASN A 1 72 ? 10.977 13.965 0.619 1.00 91.50 72 ASN A N 1
ATOM 583 C CA . ASN A 1 72 ? 10.791 12.522 0.519 1.00 91.50 72 ASN A CA 1
ATOM 584 C C . ASN A 1 72 ? 12.145 11.787 0.661 1.00 91.50 72 ASN A C 1
ATOM 586 O O . ASN A 1 72 ? 12.991 11.908 -0.228 1.00 91.50 72 ASN A O 1
ATOM 590 N N . PRO A 1 73 ? 12.358 10.985 1.724 1.00 93.62 73 PRO A N 1
ATOM 591 C CA . PRO A 1 73 ? 13.614 10.263 1.918 1.00 93.62 73 PRO A CA 1
ATOM 592 C C . PRO A 1 73 ? 13.694 8.966 1.093 1.00 93.62 73 PRO A C 1
ATOM 594 O O . PRO A 1 73 ? 14.719 8.288 1.121 1.00 93.62 73 PRO A O 1
ATOM 597 N N . TYR A 1 74 ? 12.628 8.610 0.369 1.00 92.94 74 TYR A N 1
ATOM 598 C CA . TYR A 1 74 ? 12.503 7.373 -0.396 1.00 92.94 74 TYR A CA 1
ATOM 599 C C . TYR A 1 74 ? 12.504 7.670 -1.905 1.00 92.94 74 TYR A C 1
ATOM 601 O O . TYR A 1 74 ? 11.441 7.881 -2.503 1.00 92.94 74 TYR A O 1
ATOM 609 N N . PRO A 1 75 ? 13.684 7.724 -2.546 1.00 88.62 75 PRO A N 1
ATOM 610 C CA . PRO A 1 75 ? 13.780 7.988 -3.974 1.00 88.62 75 PRO A CA 1
ATOM 611 C C . PRO A 1 75 ? 13.120 6.883 -4.809 1.00 88.62 75 PRO A C 1
ATOM 613 O O . PRO A 1 75 ? 13.194 5.696 -4.489 1.00 88.62 75 PRO A O 1
ATOM 616 N N . SER A 1 76 ? 12.500 7.285 -5.920 1.00 90.38 76 SER A N 1
ATOM 617 C CA . SER A 1 76 ? 11.935 6.346 -6.897 1.00 90.38 76 SER A CA 1
ATOM 618 C C . SER A 1 76 ? 13.027 5.451 -7.489 1.00 90.38 76 SER A C 1
ATOM 620 O O . SER A 1 76 ? 14.162 5.890 -7.662 1.00 90.38 76 SER A O 1
ATOM 622 N N . PHE A 1 77 ? 12.679 4.205 -7.818 1.00 84.88 77 PHE A N 1
ATOM 623 C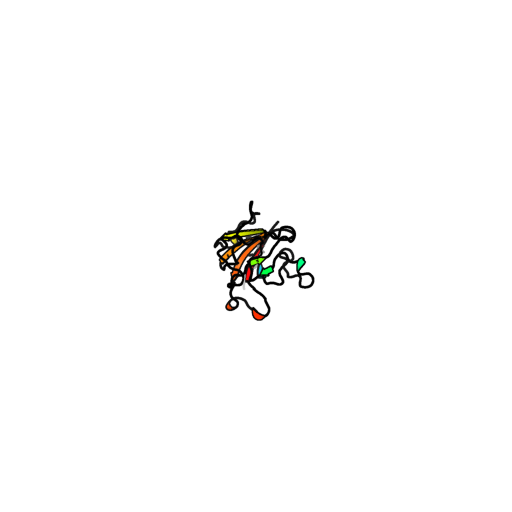 CA . PHE A 1 77 ? 13.569 3.195 -8.407 1.00 84.88 77 PHE A CA 1
ATOM 624 C C . PHE A 1 77 ? 14.775 2.793 -7.537 1.00 84.88 77 PHE A C 1
ATOM 626 O O . PHE A 1 77 ? 15.674 2.100 -8.009 1.00 84.88 77 PHE A O 1
ATOM 633 N N . ALA A 1 78 ? 14.785 3.162 -6.253 1.00 84.62 78 ALA A N 1
ATOM 634 C CA . ALA A 1 78 ? 15.848 2.837 -5.301 1.00 84.62 78 ALA A CA 1
ATOM 635 C C . ALA A 1 78 ? 15.491 1.641 -4.398 1.00 84.62 78 ALA A C 1
ATOM 637 O O . ALA A 1 78 ? 15.710 1.690 -3.193 1.00 84.62 78 ALA A O 1
ATOM 638 N N . GLN A 1 79 ? 14.933 0.572 -4.984 1.00 86.44 79 GLN A N 1
ATOM 639 C CA . GLN A 1 79 ? 14.513 -0.682 -4.315 1.00 86.44 79 GLN A CA 1
ATOM 640 C C . GLN A 1 79 ? 13.263 -0.593 -3.424 1.00 86.44 79 GLN A C 1
ATOM 642 O O . GLN A 1 79 ? 12.781 -1.613 -2.937 1.00 86.44 79 GLN A O 1
ATOM 647 N N . TYR A 1 80 ? 12.701 0.598 -3.242 1.00 93.75 80 TYR A N 1
ATOM 648 C CA . TYR A 1 80 ? 11.436 0.779 -2.541 1.00 93.75 80 TYR A CA 1
ATOM 649 C C . TYR A 1 80 ? 10.244 0.399 -3.425 1.00 93.75 80 TYR A C 1
ATOM 651 O O . TYR A 1 80 ? 10.239 0.654 -4.631 1.00 93.75 80 TYR A O 1
ATOM 659 N N . ILE A 1 81 ? 9.226 -0.190 -2.800 1.00 95.94 81 ILE A N 1
ATOM 660 C CA . ILE A 1 81 ? 7.954 -0.534 -3.434 1.00 95.94 81 ILE A CA 1
ATOM 661 C C . ILE A 1 81 ? 6.850 0.201 -2.687 1.00 95.94 81 ILE A C 1
ATOM 663 O O . ILE A 1 81 ? 6.815 0.176 -1.458 1.00 95.94 81 ILE A O 1
ATOM 667 N N . TRP A 1 82 ? 5.936 0.830 -3.414 1.00 97.44 82 TRP A N 1
ATOM 668 C CA . TRP A 1 82 ? 4.752 1.466 -2.845 1.00 97.44 82 TRP A CA 1
ATOM 669 C C . TRP A 1 82 ? 3.494 0.764 -3.316 1.00 97.44 82 TRP A C 1
ATOM 671 O O . TRP A 1 82 ? 3.460 0.201 -4.411 1.00 97.44 82 TRP A O 1
ATOM 681 N N . MET A 1 83 ? 2.441 0.854 -2.507 1.00 97.31 83 MET A N 1
ATOM 682 C CA . MET A 1 83 ? 1.095 0.643 -3.011 1.00 97.31 83 MET A CA 1
ATOM 683 C C . MET A 1 83 ? 0.669 1.894 -3.780 1.00 97.31 83 MET A C 1
ATOM 685 O O . MET A 1 83 ? 0.872 3.011 -3.309 1.00 97.31 83 MET A O 1
ATOM 689 N N . ASN A 1 84 ? 0.061 1.709 -4.941 1.00 97.06 84 ASN A N 1
ATOM 690 C CA . ASN A 1 84 ? -0.568 2.751 -5.726 1.00 97.06 84 ASN A CA 1
ATOM 691 C C . ASN A 1 84 ? -2.084 2.518 -5.737 1.00 97.06 84 ASN A C 1
ATOM 693 O O . ASN A 1 84 ? -2.557 1.537 -6.307 1.00 97.06 84 ASN A O 1
ATOM 697 N N . ASN A 1 85 ? -2.818 3.420 -5.087 1.00 96.38 85 ASN A N 1
ATOM 698 C CA . ASN A 1 85 ? -4.278 3.550 -5.142 1.00 96.38 85 ASN A CA 1
ATOM 699 C C . ASN A 1 85 ? -4.659 4.990 -5.510 1.00 96.38 85 ASN A C 1
ATOM 701 O O . ASN A 1 85 ? -5.536 5.607 -4.898 1.00 96.38 85 ASN A O 1
ATOM 705 N N . GLU A 1 86 ? -3.887 5.565 -6.424 1.00 92.69 86 GLU A N 1
ATOM 706 C CA . GLU A 1 86 ? -4.037 6.935 -6.872 1.00 92.69 86 GLU A CA 1
ATOM 707 C C . GLU A 1 86 ? -5.436 7.200 -7.432 1.00 92.69 86 GLU A C 1
ATOM 709 O O . GLU A 1 86 ? -5.938 6.499 -8.309 1.00 92.69 86 GLU A O 1
ATOM 714 N N . ASP A 1 87 ? -6.052 8.276 -6.949 1.00 88.75 87 ASP A N 1
ATOM 715 C CA . ASP A 1 87 ? -7.229 8.846 -7.586 1.00 88.75 87 ASP A CA 1
ATOM 716 C C . ASP A 1 87 ? -6.793 9.612 -8.842 1.00 88.75 87 ASP A C 1
ATOM 718 O O . ASP A 1 87 ? -6.137 10.652 -8.748 1.00 88.75 87 ASP A O 1
ATOM 722 N N . THR A 1 88 ? -7.199 9.117 -10.011 1.00 83.50 88 THR A N 1
ATOM 723 C CA . THR A 1 88 ? -6.855 9.680 -11.331 1.00 83.50 88 THR A CA 1
ATOM 724 C C . THR A 1 88 ? -7.258 11.148 -11.531 1.00 83.50 88 THR A C 1
ATOM 726 O O . THR A 1 88 ? -6.710 11.819 -12.404 1.00 83.50 88 THR A O 1
ATOM 729 N N . LEU A 1 89 ? -8.192 11.682 -10.736 1.00 87.06 89 LEU A N 1
ATOM 730 C CA . LEU A 1 89 ? -8.581 13.093 -10.796 1.00 87.06 89 LEU A CA 1
ATOM 731 C C . LEU A 1 89 ? -7.633 13.987 -9.997 1.00 87.06 89 LEU A C 1
ATOM 733 O O . LEU A 1 89 ? -7.448 15.155 -10.342 1.00 87.06 89 LEU A O 1
ATOM 737 N N . THR A 1 90 ? -7.062 13.466 -8.909 1.00 89.06 90 THR A N 1
ATOM 738 C CA . THR A 1 90 ? -6.257 14.262 -7.968 1.00 89.06 90 THR A CA 1
ATOM 739 C C . THR A 1 90 ? -4.774 13.920 -7.977 1.00 89.06 90 THR A C 1
ATOM 741 O O . THR A 1 90 ? -3.991 14.700 -7.437 1.00 89.06 90 THR A O 1
ATOM 744 N N . TRP A 1 91 ? -4.397 12.800 -8.596 1.00 88.44 91 TRP A N 1
ATOM 745 C CA . TRP A 1 91 ? -3.043 12.244 -8.625 1.00 88.44 91 TRP A CA 1
ATOM 746 C C . TRP A 1 91 ? -2.459 12.008 -7.224 1.00 88.44 91 TRP A C 1
ATOM 748 O O . TRP A 1 91 ? -1.281 12.254 -6.941 1.00 88.44 91 TRP A O 1
ATOM 758 N N . LYS A 1 92 ? -3.339 11.613 -6.293 1.00 93.25 92 LYS A N 1
ATOM 759 C CA . LYS A 1 92 ? -3.014 11.368 -4.886 1.00 93.25 92 LYS A CA 1
ATOM 760 C C . LYS A 1 92 ? -3.476 9.994 -4.453 1.00 93.25 92 LYS A C 1
ATOM 762 O O . LYS A 1 92 ? -4.605 9.587 -4.724 1.00 93.25 92 LYS A O 1
ATOM 767 N N . CYS A 1 93 ? -2.620 9.327 -3.692 1.00 96.06 93 CYS A N 1
ATOM 768 C CA . CYS A 1 93 ? -2.981 8.107 -2.994 1.00 96.06 93 CYS A CA 1
ATOM 769 C C . CYS A 1 93 ? -3.711 8.433 -1.687 1.00 96.06 93 CYS A C 1
ATOM 771 O O . CYS A 1 93 ? -3.447 9.436 -1.024 1.00 96.06 93 CYS A O 1
ATOM 773 N N . SER A 1 94 ? -4.613 7.543 -1.286 1.00 97.06 94 SER A N 1
ATOM 774 C CA . SER A 1 94 ? -5.301 7.614 0.006 1.00 97.06 94 SER A CA 1
ATOM 775 C C . SER A 1 94 ? -4.823 6.464 0.880 1.00 97.06 94 SER A C 1
ATOM 777 O O . SER A 1 94 ? -5.424 5.386 0.887 1.00 97.06 94 SER A O 1
ATOM 779 N N . GLN A 1 95 ? -3.696 6.684 1.557 1.00 97.69 95 GLN A N 1
ATOM 780 C CA . GLN A 1 95 ? -3.042 5.707 2.425 1.00 97.69 95 GLN A CA 1
ATOM 781 C C . GLN A 1 95 ? -2.672 6.328 3.767 1.00 97.69 95 GLN A C 1
ATOM 783 O O . GLN A 1 95 ? -2.423 7.531 3.873 1.00 97.69 95 GLN A O 1
ATOM 788 N N . LYS A 1 96 ? -2.673 5.495 4.803 1.00 98.25 96 LYS A N 1
ATOM 789 C CA . LYS A 1 96 ? -2.258 5.845 6.154 1.00 98.25 96 LYS A CA 1
ATOM 790 C C . LYS A 1 96 ? -1.296 4.791 6.669 1.00 98.25 96 LYS A C 1
ATOM 792 O O . LYS A 1 96 ? -1.698 3.645 6.838 1.00 98.25 96 LYS A O 1
ATOM 797 N N . HIS A 1 97 ? -0.057 5.169 6.944 1.00 98.12 97 HIS A N 1
ATOM 798 C CA . HIS A 1 97 ? 0.925 4.332 7.617 1.00 98.12 97 HIS A CA 1
ATOM 799 C C . HIS A 1 97 ? 0.672 4.336 9.128 1.00 98.12 97 HIS A C 1
ATOM 801 O O . HIS A 1 97 ? 0.479 5.385 9.743 1.00 98.12 97 HIS A O 1
ATOM 807 N N . LEU A 1 98 ? 0.651 3.147 9.729 1.00 97.94 98 LEU A N 1
ATOM 808 C CA . LEU A 1 98 ? 0.359 2.947 11.152 1.00 97.94 98 LEU A CA 1
ATOM 809 C C . LEU A 1 98 ? 1.586 2.516 11.967 1.00 97.94 98 LEU A C 1
ATOM 811 O O . LEU A 1 98 ? 1.472 2.279 13.167 1.00 97.94 98 LEU A O 1
ATOM 815 N N . GLY A 1 99 ? 2.758 2.426 11.336 1.00 97.94 99 GLY A N 1
ATOM 816 C CA . GLY A 1 99 ? 3.970 1.917 11.973 1.00 97.94 99 GLY A CA 1
ATOM 817 C C . GLY A 1 99 ? 4.040 0.392 11.999 1.00 97.94 99 GLY A C 1
ATOM 818 O O . GLY A 1 99 ? 3.306 -0.301 11.294 1.00 97.94 99 GLY A O 1
ATOM 819 N N . GLN A 1 100 ? 4.968 -0.117 12.804 1.00 97.75 100 GLN A N 1
ATOM 820 C CA . GLN A 1 100 ? 5.170 -1.543 13.032 1.00 97.75 100 GLN A CA 1
ATOM 821 C C . GLN A 1 100 ? 4.132 -2.055 14.038 1.00 97.75 100 GLN A C 1
ATOM 823 O O . GLN A 1 100 ? 4.316 -1.949 15.251 1.00 97.75 100 GLN A O 1
ATOM 828 N N . VAL A 1 101 ? 3.015 -2.563 13.527 1.00 95.06 101 VAL A N 1
ATOM 829 C CA . VAL A 1 101 ? 1.891 -3.067 14.322 1.00 95.06 101 VAL A CA 1
ATOM 830 C C . VAL A 1 101 ? 1.249 -4.244 13.598 1.00 95.06 101 VAL A C 1
ATOM 832 O O . VAL A 1 101 ? 1.187 -4.263 12.371 1.00 95.06 101 VAL A O 1
ATOM 835 N N . SER A 1 102 ? 0.778 -5.231 14.357 1.00 93.12 102 SER A N 1
ATOM 836 C CA . SER A 1 102 ? 0.137 -6.407 13.779 1.00 93.12 102 SER A CA 1
ATOM 837 C C . SER A 1 102 ? -1.263 -6.074 13.251 1.00 93.12 102 SER A C 1
ATOM 839 O O . SER A 1 102 ? -1.985 -5.262 13.836 1.00 93.12 102 SER A O 1
ATOM 841 N N . LEU A 1 103 ? -1.692 -6.732 12.170 1.00 94.38 103 LEU A N 1
ATOM 842 C CA . LEU A 1 103 ? -2.995 -6.459 11.544 1.00 94.38 103 LEU A CA 1
ATOM 843 C C . LEU A 1 103 ? -4.190 -6.586 12.505 1.00 94.38 103 LEU A C 1
ATOM 845 O O . LEU A 1 103 ? -5.176 -5.859 12.384 1.00 94.38 103 LEU A O 1
ATOM 849 N N . GLN A 1 104 ? -4.112 -7.526 13.447 1.00 92.62 104 GLN A N 1
ATOM 850 C CA . GLN A 1 104 ? -5.171 -7.803 14.424 1.00 92.62 104 GLN A CA 1
ATOM 851 C C . GLN A 1 104 ? -5.371 -6.657 15.428 1.00 92.62 104 GLN A C 1
ATOM 853 O O . GLN A 1 104 ? -6.482 -6.482 15.926 1.00 92.62 104 GLN A O 1
ATOM 858 N N . ASP A 1 105 ? -4.332 -5.857 15.678 1.00 93.19 105 ASP A N 1
ATOM 859 C CA . ASP A 1 105 ? -4.386 -4.713 16.594 1.00 93.19 105 ASP A CA 1
ATOM 860 C C . ASP A 1 105 ? -4.866 -3.435 15.885 1.00 93.19 105 ASP A C 1
ATOM 862 O O . ASP A 1 105 ? -5.275 -2.460 16.524 1.00 93.19 105 ASP A O 1
ATOM 866 N N . VAL A 1 106 ? -4.858 -3.432 14.548 1.00 94.00 106 VAL A N 1
ATOM 867 C CA . VAL A 1 106 ? -5.357 -2.319 13.742 1.00 94.00 106 VAL A CA 1
ATOM 868 C C . VAL A 1 106 ? -6.883 -2.318 13.740 1.00 94.00 106 VAL A C 1
ATOM 870 O O . VAL A 1 106 ? -7.545 -3.269 13.312 1.00 94.00 106 VAL A O 1
ATOM 873 N N . LYS A 1 107 ? -7.468 -1.200 14.174 1.00 93.31 107 LYS A N 1
ATOM 874 C CA . LYS A 1 107 ? -8.917 -0.983 14.131 1.00 93.31 107 LYS A CA 1
ATOM 875 C C . LYS A 1 107 ? -9.384 -0.740 12.698 1.00 93.31 107 LYS A C 1
ATOM 877 O O . LYS A 1 107 ? -8.751 -0.004 11.948 1.00 93.31 107 LYS A O 1
ATOM 882 N N . SER A 1 108 ? -10.532 -1.312 12.347 1.00 91.69 108 SER A N 1
ATOM 883 C CA . SER A 1 108 ? -11.222 -1.042 11.081 1.00 91.69 108 SER A CA 1
ATOM 884 C C . SER A 1 108 ? -11.957 0.301 11.172 1.00 91.69 108 SER A C 1
ATOM 886 O O . SER A 1 108 ? -13.161 0.348 11.404 1.00 91.69 108 SER A O 1
ATOM 888 N N . GLN A 1 109 ? -11.207 1.400 11.095 1.00 93.19 109 GLN A N 1
ATOM 889 C CA . GLN A 1 109 ? -11.730 2.764 11.149 1.00 93.19 109 GLN A CA 1
ATOM 890 C C . GLN A 1 109 ? -11.082 3.603 10.051 1.00 93.19 109 GLN A C 1
ATOM 892 O O . GLN A 1 109 ? -9.863 3.595 9.897 1.00 93.19 109 GLN A O 1
ATOM 897 N N . VAL A 1 110 ? -11.896 4.373 9.327 1.00 94.81 110 VAL A N 1
ATOM 898 C CA . VAL A 1 110 ? -11.402 5.307 8.311 1.00 94.81 110 VAL A CA 1
ATOM 899 C C . VAL A 1 110 ? -10.593 6.427 8.984 1.00 94.81 110 VAL A C 1
ATOM 901 O O . VAL A 1 110 ? -11.103 7.073 9.908 1.00 94.81 110 VAL A O 1
ATOM 904 N N . PRO A 1 111 ? -9.345 6.684 8.552 1.00 94.75 111 PRO A N 1
ATOM 905 C CA . PRO A 1 111 ? -8.550 7.791 9.061 1.00 94.75 111 PRO A CA 1
ATOM 906 C C . PRO A 1 111 ? -9.238 9.133 8.800 1.00 94.75 111 PRO A C 1
ATOM 908 O O . PRO A 1 111 ? -9.758 9.373 7.714 1.00 94.75 111 PRO A O 1
ATOM 911 N N . ALA A 1 112 ? -9.182 10.048 9.770 1.00 95.44 112 ALA A N 1
ATOM 912 C CA . ALA A 1 112 ? -9.664 11.417 9.569 1.00 95.44 112 ALA A CA 1
ATOM 913 C C . ALA A 1 112 ? -8.831 12.183 8.520 1.00 95.44 112 ALA A C 1
ATOM 915 O O . ALA A 1 112 ? -9.315 13.141 7.922 1.00 95.44 112 ALA A O 1
ATOM 916 N N . GLN A 1 113 ? -7.573 11.773 8.323 1.00 96.25 113 GLN A N 1
ATOM 917 C CA . GLN A 1 113 ? -6.631 12.346 7.366 1.00 96.25 113 GLN A CA 1
ATOM 918 C C . GLN A 1 113 ? -5.732 11.248 6.788 1.00 96.25 113 GLN A C 1
ATOM 920 O O . GLN A 1 113 ? -5.271 10.369 7.524 1.00 96.25 113 GLN A O 1
ATOM 925 N N . TRP A 1 114 ? -5.467 11.337 5.486 1.00 96.62 114 TRP A N 1
ATOM 926 C CA . TRP A 1 114 ? -4.487 10.512 4.776 1.00 96.62 114 TRP A CA 1
ATOM 927 C C . TRP A 1 114 ? -3.090 11.119 4.880 1.00 96.62 114 TRP A C 1
ATOM 929 O O . TRP A 1 114 ? -2.950 12.323 5.115 1.00 96.62 114 TRP A O 1
ATOM 939 N N . ASP A 1 115 ? -2.060 10.295 4.715 1.00 95.81 115 ASP A N 1
ATOM 940 C CA . ASP A 1 115 ? -0.687 10.784 4.736 1.00 95.81 115 ASP A CA 1
ATOM 941 C C . ASP A 1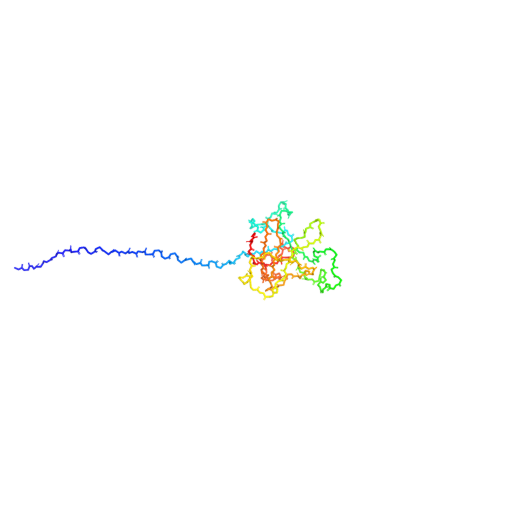 115 ? -0.371 11.591 3.477 1.00 95.81 115 ASP A C 1
ATOM 943 O O . ASP A 1 115 ? -0.773 11.255 2.365 1.00 95.81 115 ASP A O 1
ATOM 947 N N . THR A 1 116 ? 0.371 12.680 3.660 1.00 92.56 116 THR A N 1
ATOM 948 C CA . THR A 1 116 ? 0.857 13.522 2.560 1.00 92.56 116 THR A CA 1
ATOM 949 C C . THR A 1 116 ? 2.188 13.025 1.999 1.00 92.56 116 THR A C 1
ATOM 951 O O . THR A 1 116 ? 2.455 13.209 0.811 1.00 92.56 116 THR A O 1
ATOM 954 N N . LEU A 1 117 ? 3.001 12.385 2.846 1.00 94.69 117 LEU A N 1
ATOM 955 C CA . LEU A 1 117 ? 4.215 11.663 2.482 1.00 94.69 117 LEU A CA 1
ATOM 956 C C . LEU A 1 117 ? 3.946 10.162 2.596 1.00 94.69 117 LEU A C 1
ATOM 958 O O . LEU A 1 117 ? 3.698 9.653 3.687 1.00 94.69 117 LEU A O 1
ATOM 962 N N . LEU A 1 118 ? 4.013 9.459 1.471 1.00 96.00 118 LEU A N 1
ATOM 963 C CA . LEU A 1 118 ? 3.739 8.031 1.410 1.00 96.00 118 LEU A CA 1
ATOM 964 C C . LEU A 1 118 ? 4.982 7.236 1.790 1.00 96.00 118 LEU A C 1
ATOM 966 O O . LEU A 1 118 ? 6.041 7.344 1.165 1.00 96.00 118 LEU A O 1
ATOM 970 N N . MET A 1 119 ? 4.827 6.393 2.801 1.00 96.69 119 MET A N 1
ATOM 971 C CA . MET A 1 119 ? 5.844 5.421 3.169 1.00 96.69 119 MET A CA 1
ATOM 972 C C . MET A 1 119 ? 5.840 4.266 2.160 1.00 96.69 119 MET A C 1
ATOM 974 O O . MET A 1 119 ? 4.759 3.830 1.755 1.00 96.69 119 MET A O 1
ATOM 978 N N . PRO A 1 120 ? 7.011 3.731 1.773 1.00 97.12 120 PRO A N 1
ATOM 979 C CA . PRO A 1 120 ? 7.054 2.476 1.037 1.00 97.12 120 PRO A CA 1
ATOM 980 C C . PRO A 1 120 ? 6.454 1.349 1.882 1.00 97.12 120 PRO A C 1
ATOM 982 O O . PRO A 1 120 ? 6.286 1.478 3.099 1.00 97.12 120 PRO A O 1
ATOM 985 N N . LEU A 1 121 ? 6.136 0.235 1.236 1.00 97.69 121 LEU A N 1
ATOM 986 C CA . LEU A 1 121 ? 5.690 -0.989 1.881 1.00 97.69 121 LEU A CA 1
ATOM 987 C C . LEU A 1 121 ? 6.881 -1.612 2.612 1.00 97.69 121 LEU A C 1
ATOM 989 O O . LEU A 1 121 ? 7.840 -2.050 1.984 1.00 97.69 121 LEU A O 1
ATOM 993 N N . LEU A 1 122 ? 6.832 -1.611 3.944 1.00 96.69 122 LEU A N 1
ATOM 994 C CA . LEU A 1 122 ? 7.902 -2.095 4.814 1.00 96.69 122 LEU A CA 1
ATOM 995 C C . LEU A 1 122 ? 7.423 -3.324 5.580 1.00 96.69 122 LEU A C 1
ATOM 997 O O . LEU A 1 122 ? 6.374 -3.286 6.219 1.00 96.69 122 LEU A O 1
ATOM 1001 N N . LYS A 1 123 ? 8.198 -4.410 5.544 1.00 96.62 123 LYS A N 1
ATOM 1002 C CA . LYS A 1 123 ? 7.888 -5.649 6.268 1.00 96.62 123 LYS A CA 1
ATOM 1003 C C . LYS A 1 123 ? 7.587 -5.390 7.751 1.00 96.62 123 LYS A C 1
ATOM 1005 O O . LYS A 1 123 ? 8.324 -4.682 8.430 1.00 96.62 123 LYS A O 1
ATOM 1010 N N . GLY A 1 124 ? 6.504 -5.988 8.244 1.00 96.88 124 GLY A N 1
ATOM 1011 C CA . GLY A 1 124 ? 6.002 -5.848 9.613 1.00 96.88 124 GLY A CA 1
ATOM 1012 C C . GLY A 1 124 ? 5.265 -4.536 9.894 1.00 96.88 124 GLY A C 1
ATOM 1013 O O . GLY A 1 124 ? 4.827 -4.323 11.023 1.00 96.88 124 GLY A O 1
ATOM 1014 N N . HIS A 1 125 ? 5.139 -3.637 8.912 1.00 98.44 125 HIS A N 1
ATOM 1015 C CA . HIS A 1 125 ? 4.360 -2.411 9.061 1.00 98.44 125 HIS A CA 1
ATOM 1016 C C . HIS A 1 125 ? 2.923 -2.614 8.588 1.00 98.44 125 HIS A C 1
ATOM 1018 O O . HIS A 1 125 ? 2.666 -3.379 7.653 1.00 98.44 125 HIS A O 1
ATOM 1024 N N . ALA A 1 126 ? 2.000 -1.880 9.209 1.00 98.25 126 ALA A N 1
ATOM 1025 C CA . ALA A 1 126 ? 0.604 -1.855 8.812 1.00 98.25 126 ALA A CA 1
ATOM 1026 C C . ALA A 1 126 ? 0.173 -0.508 8.236 1.00 98.25 126 ALA A C 1
ATOM 1028 O O . ALA A 1 126 ? 0.743 0.551 8.520 1.00 98.25 126 ALA A O 1
ATOM 1029 N N . TYR A 1 127 ? -0.871 -0.581 7.422 1.00 98.56 127 TYR A N 1
ATOM 1030 C CA . TYR A 1 127 ? -1.401 0.517 6.641 1.00 98.56 127 TYR 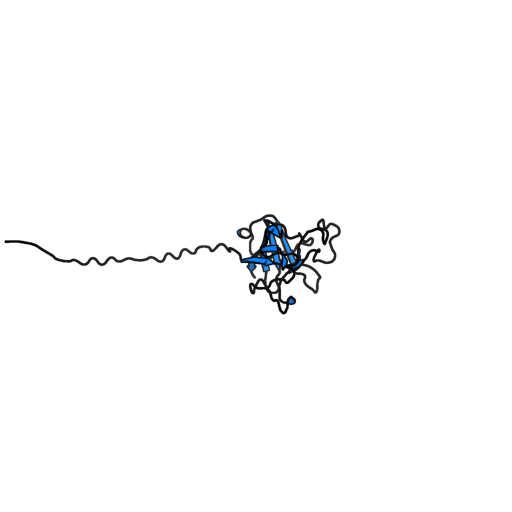A CA 1
ATOM 1031 C C . TYR A 1 127 ? -2.927 0.426 6.590 1.00 98.56 127 TYR A C 1
ATOM 1033 O O . TYR A 1 127 ? -3.507 -0.655 6.718 1.00 98.56 127 TYR A O 1
ATOM 1041 N N . ILE A 1 128 ? -3.577 1.562 6.359 1.00 98.38 128 ILE A N 1
ATOM 1042 C CA . ILE A 1 128 ? -4.959 1.627 5.883 1.00 98.38 128 ILE A CA 1
ATOM 1043 C C . ILE A 1 128 ? -4.944 2.278 4.512 1.00 98.38 128 ILE A C 1
ATOM 1045 O O . ILE A 1 128 ? -4.257 3.278 4.317 1.00 98.38 128 ILE A O 1
ATOM 1049 N N . ALA A 1 129 ? -5.720 1.744 3.581 1.00 98.25 129 ALA A N 1
ATOM 1050 C CA . ALA A 1 129 ? -5.869 2.320 2.260 1.00 98.25 129 ALA A CA 1
ATOM 1051 C C . ALA A 1 129 ? -7.328 2.364 1.828 1.00 98.25 129 ALA A C 1
ATOM 1053 O O . ALA A 1 129 ? -8.137 1.517 2.209 1.00 98.25 129 ALA A O 1
ATOM 1054 N N . LYS A 1 130 ? -7.651 3.372 1.024 1.00 97.81 130 LYS A N 1
ATOM 1055 C CA . LYS A 1 130 ? -8.937 3.474 0.343 1.00 97.81 130 LYS A CA 1
ATOM 1056 C C . LYS A 1 130 ? -8.967 2.558 -0.885 1.00 97.81 130 LYS A C 1
ATOM 1058 O O . LYS A 1 130 ? -7.996 2.531 -1.638 1.00 97.81 130 LYS A O 1
ATOM 1063 N N . CYS A 1 131 ? -10.091 1.875 -1.064 1.00 97.25 131 CYS A N 1
ATOM 1064 C CA . CYS A 1 131 ? -10.464 1.080 -2.234 1.00 97.25 131 CYS A CA 1
ATOM 1065 C C . CYS A 1 131 ? -11.586 1.796 -3.006 1.00 97.25 131 CYS A C 1
ATOM 1067 O O . CYS A 1 131 ? -12.113 2.813 -2.538 1.00 97.25 131 CYS A O 1
ATOM 1069 N N . HIS A 1 132 ? -11.990 1.276 -4.165 1.00 95.19 132 HIS A N 1
ATOM 1070 C CA . HIS A 1 132 ? -13.092 1.858 -4.933 1.00 95.19 132 HIS A CA 1
ATOM 1071 C C . HIS A 1 132 ? -14.425 1.805 -4.174 1.00 95.19 132 HIS A C 1
ATOM 1073 O O . HIS A 1 132 ? -15.203 2.759 -4.228 1.00 95.19 132 HIS A O 1
ATOM 1079 N N . ASP A 1 133 ? -14.680 0.727 -3.430 1.00 95.62 133 ASP A N 1
ATOM 1080 C CA . ASP A 1 133 ? -15.967 0.466 -2.777 1.00 95.62 133 ASP A CA 1
ATOM 1081 C C . ASP A 1 133 ? -15.863 0.228 -1.254 1.00 95.62 133 ASP A C 1
ATOM 1083 O O . ASP A 1 133 ? -16.793 -0.306 -0.633 1.00 95.62 133 ASP A O 1
ATOM 1087 N N . GLY A 1 134 ? -14.754 0.654 -0.644 1.00 96.88 134 GLY A N 1
ATOM 1088 C CA . GLY A 1 134 ? -14.491 0.514 0.785 1.00 96.88 134 GLY A CA 1
ATOM 1089 C C . GLY A 1 134 ? -13.054 0.861 1.157 1.00 96.88 134 GLY A C 1
ATOM 1090 O O . GLY A 1 134 ? -12.441 1.773 0.596 1.00 96.88 134 GLY A O 1
ATOM 1091 N N . TYR A 1 135 ? -12.517 0.126 2.123 1.00 98.25 135 TYR A N 1
ATOM 1092 C CA . TYR A 1 135 ? -11.178 0.313 2.662 1.00 98.25 135 TYR A CA 1
ATOM 1093 C C . TYR A 1 135 ? -10.547 -1.030 2.992 1.00 98.25 135 TYR A C 1
ATOM 1095 O O . TYR A 1 135 ? -11.234 -1.997 3.320 1.00 98.25 135 TYR A O 1
ATOM 1103 N N . ILE A 1 136 ? -9.221 -1.059 3.010 1.00 98.19 136 ILE A N 1
ATOM 1104 C CA . ILE A 1 136 ? -8.466 -2.150 3.613 1.00 98.19 136 ILE A CA 1
ATOM 1105 C C . ILE A 1 136 ? -7.622 -1.641 4.764 1.00 98.19 136 ILE A C 1
ATOM 1107 O O . ILE A 1 136 ? -7.075 -0.541 4.720 1.00 98.19 136 ILE A O 1
ATOM 1111 N N . LYS A 1 137 ? -7.465 -2.484 5.778 1.00 98.06 137 LYS A N 1
ATOM 1112 C CA . LYS A 1 137 ? -6.289 -2.461 6.645 1.00 98.06 137 LYS A CA 1
ATOM 1113 C C . LYS A 1 137 ? -5.411 -3.629 6.237 1.00 98.06 137 LYS A C 1
ATOM 1115 O O . LYS A 1 137 ? -5.935 -4.709 5.954 1.00 98.06 137 LYS A O 1
ATOM 1120 N N . PHE A 1 138 ? -4.104 -3.436 6.189 1.00 98.31 138 PHE A N 1
ATOM 1121 C CA . PHE A 1 138 ? -3.195 -4.510 5.822 1.00 98.31 138 PHE A CA 1
ATOM 1122 C C . PHE A 1 138 ? -1.847 -4.383 6.511 1.00 98.31 138 PHE A C 1
ATOM 1124 O O . PHE A 1 138 ? -1.409 -3.289 6.847 1.00 98.31 138 PHE A O 1
ATOM 1131 N N . GLU A 1 139 ? -1.205 -5.523 6.714 1.00 98.06 139 GLU A N 1
ATOM 1132 C CA . GLU A 1 139 ? 0.159 -5.660 7.207 1.00 98.06 139 GLU A CA 1
ATOM 1133 C C . GLU A 1 139 ? 1.025 -6.236 6.087 1.00 98.06 139 GLU A C 1
ATOM 1135 O O . GLU A 1 139 ? 0.617 -7.166 5.381 1.00 98.06 139 GLU A O 1
ATOM 1140 N N . VAL A 1 140 ? 2.223 -5.686 5.922 1.00 98.12 140 VAL A N 1
ATOM 1141 C CA . VAL A 1 140 ? 3.199 -6.175 4.950 1.00 98.12 140 VAL A CA 1
ATOM 1142 C C . VAL A 1 140 ? 3.954 -7.354 5.552 1.00 98.12 140 VAL A C 1
ATOM 1144 O O . VAL A 1 140 ? 4.670 -7.216 6.540 1.00 98.12 140 VAL A O 1
ATOM 1147 N N . VAL A 1 141 ? 3.819 -8.522 4.934 1.00 96.62 141 VAL A N 1
ATOM 1148 C CA . VAL A 1 141 ? 4.418 -9.778 5.406 1.00 96.62 141 VAL A CA 1
ATOM 1149 C C . VAL A 1 141 ? 5.805 -9.990 4.803 1.00 96.62 141 VAL A C 1
ATOM 1151 O O . VAL A 1 141 ? 6.712 -10.435 5.504 1.00 96.62 141 VAL A O 1
ATOM 1154 N N . ALA A 1 142 ? 5.976 -9.666 3.519 1.00 94.69 142 ALA A N 1
ATOM 1155 C CA . ALA A 1 142 ? 7.248 -9.795 2.816 1.00 94.69 142 ALA A CA 1
ATOM 1156 C C . ALA A 1 142 ? 7.342 -8.822 1.636 1.00 94.69 142 ALA A C 1
ATOM 1158 O O . ALA A 1 142 ? 6.358 -8.593 0.934 1.00 94.69 142 ALA A O 1
ATOM 1159 N N . THR A 1 143 ? 8.540 -8.290 1.405 1.00 91.38 143 THR A N 1
ATOM 1160 C CA . THR A 1 143 ? 8.873 -7.382 0.289 1.00 91.38 143 THR A CA 1
ATOM 1161 C C . THR A 1 143 ? 10.026 -7.907 -0.566 1.00 91.38 143 THR A C 1
ATOM 1163 O O . THR A 1 143 ? 10.294 -7.355 -1.628 1.00 91.38 143 THR A O 1
ATOM 1166 N N . ASP A 1 144 ? 10.730 -8.944 -0.102 1.00 83.06 144 ASP A N 1
ATOM 1167 C CA . ASP A 1 144 ? 11.814 -9.589 -0.841 1.00 83.06 144 ASP A CA 1
ATOM 1168 C C . ASP A 1 144 ? 11.273 -10.772 -1.649 1.00 83.06 144 ASP A C 1
ATOM 1170 O O . ASP A 1 144 ? 10.548 -11.626 -1.141 1.00 83.06 144 ASP A O 1
ATOM 1174 N N . SER A 1 145 ? 11.704 -10.831 -2.903 1.00 73.62 145 SER A N 1
ATOM 1175 C CA . SER A 1 145 ? 11.579 -11.962 -3.813 1.00 73.62 145 SER A CA 1
ATOM 1176 C C . SER A 1 145 ? 11.873 -13.332 -3.222 1.00 73.62 145 SER A C 1
ATOM 1178 O O . SER A 1 145 ? 11.197 -14.297 -3.563 1.00 73.62 145 SER A O 1
ATOM 1180 N N . THR A 1 146 ? 12.849 -13.431 -2.322 1.00 79.31 146 THR A N 1
ATOM 1181 C CA . THR A 1 146 ? 13.242 -14.710 -1.719 1.00 79.31 146 THR A CA 1
ATOM 1182 C C . THR A 1 146 ? 12.206 -15.235 -0.723 1.00 79.31 146 THR A C 1
ATOM 1184 O O . THR A 1 146 ? 12.162 -16.430 -0.438 1.00 79.31 146 THR A O 1
ATOM 1187 N N . GLU A 1 147 ? 11.334 -14.355 -0.229 1.00 79.94 147 GLU A N 1
ATOM 1188 C CA . GLU A 1 147 ? 10.256 -14.652 0.715 1.00 79.94 147 GLU A CA 1
ATOM 1189 C C . GLU A 1 147 ? 8.882 -14.768 0.021 1.00 79.94 147 GLU A C 1
ATOM 1191 O O . GLU A 1 147 ? 7.866 -15.041 0.672 1.00 79.94 147 GLU A O 1
ATOM 1196 N N . ILE A 1 148 ? 8.838 -14.551 -1.300 1.00 81.31 148 ILE A N 1
ATOM 1197 C CA . ILE A 1 148 ? 7.629 -14.557 -2.126 1.00 81.31 148 ILE A CA 1
ATOM 1198 C C . ILE A 1 148 ? 7.709 -15.713 -3.125 1.00 81.31 148 ILE A C 1
ATOM 1200 O O . ILE A 1 148 ? 8.503 -15.716 -4.064 1.00 81.31 148 ILE A O 1
ATOM 1204 N N . GLU A 1 149 ? 6.841 -16.703 -2.942 1.00 75.06 149 GLU A N 1
ATOM 1205 C CA . GLU A 1 149 ? 6.707 -17.825 -3.871 1.00 75.06 149 GLU A CA 1
ATOM 1206 C C . GLU A 1 149 ? 6.320 -17.325 -5.276 1.00 75.06 149 GLU A C 1
ATOM 1208 O O . GLU A 1 149 ? 5.443 -16.473 -5.421 1.00 75.06 149 GLU A O 1
ATOM 1213 N N . ASN A 1 150 ? 6.961 -17.874 -6.316 1.00 65.75 150 ASN A N 1
ATOM 1214 C CA . ASN A 1 150 ? 6.734 -17.53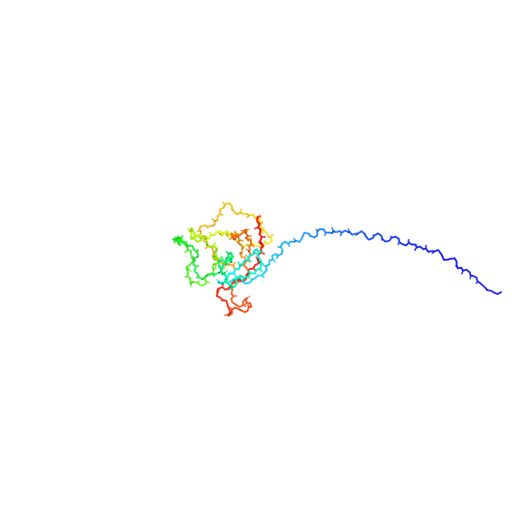5 -7.731 1.00 65.75 150 ASN A CA 1
ATOM 1215 C C . ASN A 1 150 ? 7.025 -16.067 -8.114 1.00 65.75 150 ASN A C 1
ATOM 1217 O O . ASN A 1 150 ? 6.406 -15.528 -9.025 1.00 65.75 150 ASN A O 1
ATOM 1221 N N . TYR A 1 151 ? 7.996 -15.421 -7.457 1.00 65.06 151 TYR A N 1
ATOM 1222 C CA . TYR A 1 151 ? 8.373 -14.018 -7.698 1.00 65.06 151 TYR A CA 1
ATOM 1223 C C . TYR A 1 151 ? 8.608 -13.637 -9.174 1.00 65.06 151 TYR A C 1
ATOM 1225 O O . TYR A 1 151 ? 8.313 -12.511 -9.565 1.00 65.06 151 TYR A O 1
ATOM 1233 N N . HIS A 1 152 ? 9.139 -14.551 -9.994 1.00 59.62 152 HIS A N 1
ATOM 1234 C CA . HIS A 1 152 ? 9.562 -14.259 -11.370 1.00 59.62 152 HIS A CA 1
ATOM 1235 C C . HIS A 1 152 ? 8.432 -13.825 -12.316 1.00 59.62 152 HIS A C 1
ATOM 1237 O O . HIS A 1 152 ? 8.722 -13.224 -13.349 1.00 59.62 152 HIS A O 1
ATOM 1243 N N . ASP A 1 153 ? 7.173 -14.070 -11.951 1.00 65.25 153 ASP A N 1
ATOM 1244 C CA . ASP A 1 153 ? 6.008 -13.717 -12.768 1.00 65.25 153 ASP A CA 1
ATOM 1245 C C . ASP A 1 153 ? 5.423 -12.334 -12.424 1.00 65.25 153 ASP A C 1
ATOM 1247 O O . ASP A 1 153 ? 4.460 -11.885 -13.052 1.00 65.25 153 ASP A O 1
ATOM 1251 N N . TYR A 1 154 ? 5.997 -11.633 -11.438 1.00 69.12 154 TYR A N 1
ATOM 1252 C CA . TYR A 1 154 ? 5.405 -10.429 -10.862 1.00 69.12 154 TYR A CA 1
ATOM 1253 C C . TYR A 1 154 ? 6.346 -9.223 -10.907 1.00 69.12 154 TYR A C 1
ATOM 1255 O O . TYR A 1 154 ? 7.498 -9.277 -10.480 1.00 69.12 154 TYR A O 1
ATOM 1263 N N . ALA A 1 155 ? 5.828 -8.082 -11.364 1.00 84.25 155 ALA A N 1
ATOM 1264 C CA . ALA A 1 155 ? 6.506 -6.799 -11.215 1.00 84.25 155 ALA A CA 1
ATOM 1265 C C . ALA A 1 155 ? 6.199 -6.210 -9.826 1.00 84.25 155 ALA A C 1
ATOM 1267 O O . ALA A 1 155 ? 5.035 -6.014 -9.473 1.00 84.25 155 ALA A O 1
ATOM 1268 N N . TRP A 1 156 ? 7.256 -5.948 -9.047 1.00 91.19 156 TRP A N 1
ATOM 1269 C CA . TRP A 1 156 ? 7.214 -5.400 -7.678 1.00 91.19 156 TRP A CA 1
ATOM 1270 C C . TRP A 1 156 ? 6.265 -6.124 -6.701 1.00 91.19 156 TRP A C 1
ATOM 1272 O O . TRP A 1 156 ? 5.464 -5.462 -6.039 1.00 91.19 156 TRP A O 1
ATOM 1282 N N . PRO A 1 157 ? 6.306 -7.460 -6.572 1.00 93.19 157 PRO A N 1
ATOM 1283 C CA . PRO A 1 157 ? 5.387 -8.165 -5.691 1.00 93.19 157 PRO A CA 1
ATOM 1284 C C . PRO A 1 157 ? 5.668 -7.867 -4.217 1.00 93.19 157 PRO A C 1
ATOM 1286 O O . PRO A 1 157 ? 6.816 -7.795 -3.778 1.00 93.19 157 PRO A O 1
ATOM 1289 N N . VAL A 1 158 ? 4.594 -7.761 -3.443 1.00 95.62 158 VAL A N 1
ATOM 1290 C CA . VAL A 1 158 ? 4.618 -7.619 -1.989 1.00 95.62 158 VAL A CA 1
ATOM 1291 C C . VAL A 1 158 ? 3.580 -8.557 -1.397 1.00 95.62 158 VAL A C 1
ATOM 1293 O O . VAL A 1 158 ? 2.401 -8.514 -1.750 1.00 95.62 158 VAL A O 1
ATOM 1296 N N . LYS A 1 159 ? 4.004 -9.413 -0.468 1.00 95.94 159 LYS A N 1
ATOM 1297 C CA . LYS A 1 159 ? 3.086 -10.276 0.273 1.00 95.94 159 LYS A CA 1
ATOM 1298 C C . LYS A 1 159 ? 2.444 -9.467 1.387 1.00 95.94 159 LYS A C 1
ATOM 1300 O O . LYS A 1 159 ? 3.148 -8.941 2.251 1.00 95.94 159 LYS A O 1
ATOM 1305 N N . ILE A 1 160 ? 1.120 -9.400 1.396 1.00 97.31 160 ILE A N 1
ATOM 1306 C CA . ILE A 1 160 ? 0.356 -8.678 2.414 1.00 97.31 160 ILE A CA 1
ATOM 1307 C C . ILE A 1 160 ? -0.697 -9.577 3.042 1.00 97.31 160 ILE A C 1
ATOM 1309 O O . ILE A 1 160 ? -1.166 -10.544 2.442 1.00 97.31 160 ILE A O 1
ATOM 1313 N N . LYS A 1 161 ? -1.088 -9.220 4.259 1.00 97.44 161 LYS A N 1
ATOM 1314 C CA . LYS A 1 161 ? -2.247 -9.759 4.959 1.00 97.44 161 LYS A CA 1
ATOM 1315 C C . LYS A 1 161 ? -3.244 -8.621 5.125 1.00 97.44 161 LYS A C 1
ATOM 1317 O O . LYS A 1 161 ? -2.873 -7.612 5.715 1.00 97.44 161 LYS A O 1
ATOM 1322 N N . TYR A 1 162 ? -4.469 -8.749 4.622 1.00 98.19 162 TYR A N 1
ATOM 1323 C CA . TYR A 1 162 ? -5.440 -7.650 4.613 1.00 98.19 162 TYR A CA 1
ATOM 1324 C C . TYR A 1 162 ? -6.808 -8.035 5.181 1.00 98.19 162 TYR A C 1
ATOM 1326 O O . TYR A 1 162 ? -7.197 -9.200 5.180 1.00 98.19 162 TYR A O 1
ATOM 1334 N N . VAL A 1 163 ? -7.556 -7.033 5.631 1.00 97.38 163 VAL A N 1
ATOM 1335 C CA . VAL A 1 163 ? -8.987 -7.108 5.952 1.00 97.38 163 VAL A CA 1
ATOM 1336 C C . VAL A 1 163 ? -9.683 -5.963 5.229 1.00 97.38 163 VAL A C 1
ATOM 1338 O O . VAL A 1 163 ? -9.259 -4.814 5.362 1.00 97.38 163 VAL A O 1
ATOM 1341 N N . PHE A 1 164 ? -10.757 -6.273 4.508 1.00 97.25 164 PHE A N 1
ATOM 1342 C CA . PHE A 1 164 ? -11.615 -5.285 3.859 1.00 97.25 164 PHE A CA 1
ATOM 1343 C C . PHE A 1 164 ? -12.759 -4.847 4.786 1.00 97.25 164 PHE A C 1
ATOM 1345 O O . PHE A 1 164 ? -13.334 -5.671 5.498 1.00 97.25 164 PHE A O 1
ATOM 1352 N N . PHE A 1 165 ? -13.092 -3.556 4.788 1.00 96.25 165 PHE A N 1
ATOM 1353 C CA . PHE A 1 165 ? -14.171 -2.974 5.588 1.00 96.25 165 PHE A CA 1
ATOM 1354 C C . PHE A 1 165 ? -14.817 -1.766 4.889 1.00 96.25 165 PHE A C 1
ATOM 1356 O O . PHE A 1 165 ? -14.248 -1.199 3.956 1.00 96.25 165 PHE A O 1
ATOM 1363 N N . LYS A 1 166 ? -16.017 -1.380 5.338 1.00 94.25 166 LYS A N 1
ATOM 1364 C CA . LYS A 1 166 ? -16.786 -0.229 4.836 1.00 94.25 166 LYS A CA 1
ATOM 1365 C C . LYS A 1 166 ? -17.149 0.708 5.979 1.00 94.25 166 LYS A C 1
ATOM 1367 O O . LYS A 1 166 ? -17.427 0.183 7.081 1.00 94.25 166 LYS A O 1
#

Radius of gyration: 25.89 Å; chains: 1; bounding box: 52×95×60 Å